Protein AF-A0A7J4E3W3-F1 (afdb_monomer)

Solvent-accessible surface area (backbone atoms only — not comparable to full-atom values): 8096 Å² total; per-residue (Å²): 131,84,80,80,76,72,90,72,82,54,67,80,80,48,39,70,27,43,31,29,24,71,85,74,44,80,58,30,31,29,68,46,73,50,66,49,98,87,68,51,50,28,37,33,26,46,24,80,41,102,81,76,45,81,40,69,31,32,36,46,60,90,52,52,74,45,82,67,87,44,34,33,28,71,46,77,78,63,47,40,71,61,92,64,75,54,40,67,33,91,86,80,62,49,78,32,60,63,85,43,58,47,34,91,87,79,63,50,76,43,83,75,80,76,74,75,86,80,69,69,71,78,70,66,76,80,76,77,131

Nearest PDB structures (foldseek):
  2f1l-assembly1_A-2  TM=7.259E-01  e=4.301E-04  Pseudomonas aeruginosa
  7vy3-assembly1_H  TM=6.761E-01  e=4.810E-03  Cereibacter sphaeroides f. sp. denitrificans
  7yml-assembly1_H  TM=6.901E-01  e=8.520E-03  Rhodobacter capsulatus
  7xxf-assembly1_H  TM=6.652E-01  e=6.508E-02  Rhodopila globiformis
  8xzv-assembly1_B  TM=4.556E-01  e=1.887E+00  Spinacia oleracea

pLDDT: mean 82.25, std 16.66, range [41.06, 97.19]

Foldseek 3Di:
DDPPPPPDDDFVLQFQAFEAAPVRDTAFGFHGWDADPVGWIWTWGFGQDPVRATFIWTATPVQFPDDDSHTYGHDSVSIHHPPAAFFQDPPPRHTHHLPDQADPPPGHGTDNPPPPDPPPVVVVPPPDD

Mean predicted aligned error: 11.73 Å

Sequence (129 aa):
MKLDLKKYYTREEIGGKEVIESEAKKVGVVRDMAFSMEGKVVLILDKFGKKGELEEAFLPFDKILKVGDVILIKSASDLEAPSIPGKICPNCKNRNPHNANYCIKCGITLPKEKRAKKKEQARRGLVRG

Secondary structure (DSSP, 8-state):
------S---HHHHTTPEEEETTS-EEEEEEEEEE-TT--EEEEEEEE-TTS-EEEEEEEGGGEEEESSSEEES-GGGPBPPSSPPEEPTTT--EE-TT-SB-TTT-PBPPPP---S-SSSSSSSSS--

Structure (mmCIF, N/CA/C/O backbone):
data_AF-A0A7J4E3W3-F1
#
_entry.id   AF-A0A7J4E3W3-F1
#
loop_
_atom_site.group_PDB
_atom_site.id
_atom_site.type_symbol
_atom_site.label_atom_id
_atom_site.label_alt_id
_atom_site.label_comp_id
_atom_site.label_asym_id
_atom_site.label_entity_id
_atom_site.label_seq_id
_atom_site.pdbx_PDB_ins_code
_atom_site.Cartn_x
_atom_site.Cartn_y
_atom_site.Cartn_z
_atom_site.occupancy
_atom_site.B_iso_or_equiv
_atom_site.auth_seq_id
_atom_site.auth_comp_id
_atom_site.auth_asym_id
_atom_site.auth_atom_id
_atom_site.pdbx_PDB_model_num
ATOM 1 N N . MET A 1 1 ? -24.810 11.011 15.616 1.00 41.06 1 MET A N 1
ATOM 2 C CA . MET A 1 1 ? -24.229 10.485 14.360 1.00 41.06 1 MET A CA 1
ATOM 3 C C . MET A 1 1 ? -23.915 9.016 14.555 1.00 41.06 1 MET A C 1
ATOM 5 O O . MET A 1 1 ? -23.164 8.700 15.468 1.00 41.06 1 MET A O 1
ATOM 9 N N . LYS A 1 2 ? -24.510 8.122 13.760 1.00 44.59 2 LYS A N 1
ATOM 10 C CA . LYS A 1 2 ? -24.059 6.727 13.701 1.00 44.59 2 LYS A CA 1
ATOM 11 C C . LYS A 1 2 ? -22.772 6.714 12.878 1.00 44.59 2 LYS A C 1
ATOM 13 O O . LYS A 1 2 ? -22.779 7.151 11.735 1.00 44.59 2 LYS A O 1
ATOM 18 N N . LEU A 1 3 ? -21.664 6.307 13.489 1.00 51.09 3 LEU A N 1
ATOM 19 C CA . LEU A 1 3 ? -20.466 5.929 12.749 1.00 51.09 3 LEU A CA 1
ATOM 20 C C . LEU A 1 3 ? -20.790 4.579 12.115 1.00 51.09 3 LEU A C 1
ATOM 22 O O . LEU A 1 3 ? -20.774 3.564 12.808 1.00 51.09 3 LEU A O 1
ATOM 26 N N . ASP A 1 4 ? -21.157 4.574 10.837 1.00 55.81 4 ASP A N 1
ATOM 27 C CA . ASP A 1 4 ? -21.211 3.344 10.054 1.00 55.81 4 ASP A CA 1
ATOM 28 C C . ASP A 1 4 ? -19.797 2.756 10.017 1.00 55.81 4 ASP A C 1
ATOM 30 O O . ASP A 1 4 ? -18.935 3.164 9.238 1.00 55.81 4 ASP A O 1
ATOM 34 N N . LEU A 1 5 ? -19.529 1.833 10.945 1.00 59.19 5 LEU A N 1
ATOM 35 C CA . LEU A 1 5 ? -18.306 1.048 10.982 1.00 59.19 5 LEU A CA 1
ATOM 36 C C . LEU A 1 5 ? -18.337 0.126 9.773 1.00 59.19 5 LEU A C 1
ATOM 38 O O . LEU A 1 5 ? -18.913 -0.963 9.790 1.00 59.19 5 LEU A O 1
ATOM 42 N N . LYS A 1 6 ? -17.751 0.619 8.690 1.00 69.44 6 LYS A N 1
ATOM 43 C CA . LYS A 1 6 ? -17.651 -0.110 7.443 1.00 69.44 6 LYS A CA 1
ATOM 44 C C . LYS A 1 6 ? -16.906 -1.418 7.691 1.00 69.44 6 LYS A C 1
ATOM 46 O O . LYS A 1 6 ? -15.740 -1.421 8.077 1.00 69.44 6 LYS A O 1
ATOM 51 N N . LYS A 1 7 ? -17.607 -2.535 7.496 1.00 75.44 7 LYS A N 1
ATOM 52 C CA . LYS A 1 7 ? -17.099 -3.876 7.817 1.00 75.44 7 LYS A CA 1
ATOM 53 C C . LYS A 1 7 ? -15.972 -4.324 6.880 1.00 75.44 7 LYS A C 1
ATOM 55 O O . LYS A 1 7 ? -15.136 -5.126 7.281 1.00 75.44 7 LYS A O 1
ATOM 60 N N . TYR A 1 8 ? -15.953 -3.805 5.652 1.00 83.62 8 TYR A N 1
ATOM 61 C CA . TYR A 1 8 ? -14.983 -4.158 4.620 1.00 83.62 8 TYR A CA 1
ATOM 62 C C . TYR A 1 8 ? -14.555 -2.916 3.839 1.00 83.62 8 TYR A C 1
ATOM 64 O O . TYR A 1 8 ? -15.379 -2.046 3.550 1.00 83.62 8 TYR A O 1
ATOM 72 N N . TYR A 1 9 ? -13.276 -2.869 3.479 1.00 87.19 9 TYR A N 1
ATOM 73 C CA . TYR A 1 9 ? -12.721 -1.888 2.553 1.00 87.19 9 TYR A CA 1
ATOM 74 C C . TYR A 1 9 ? -12.416 -2.579 1.230 1.00 87.19 9 TYR A C 1
ATOM 76 O O . TYR A 1 9 ? -11.860 -3.679 1.217 1.00 87.19 9 TYR A O 1
ATOM 84 N N . THR A 1 10 ? -12.792 -1.943 0.125 1.00 90.25 10 THR A N 1
ATOM 85 C CA . THR A 1 10 ? -12.440 -2.429 -1.214 1.00 90.25 10 THR A CA 1
ATOM 86 C C . THR A 1 10 ? -11.057 -1.929 -1.625 1.00 9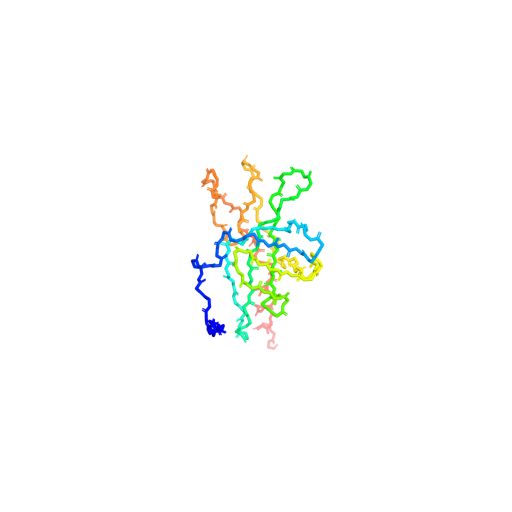0.25 10 THR A C 1
ATOM 88 O O . THR A 1 10 ? -10.513 -0.992 -1.036 1.00 90.25 10 THR A O 1
ATOM 91 N N . ARG A 1 11 ? -10.464 -2.554 -2.646 1.00 90.50 11 ARG A N 1
ATOM 92 C CA . ARG A 1 11 ? -9.158 -2.144 -3.181 1.00 90.50 11 ARG A CA 1
ATOM 93 C C . ARG A 1 11 ? -9.211 -0.716 -3.718 1.00 90.50 11 ARG A C 1
ATOM 95 O O . ARG A 1 11 ? -8.277 0.050 -3.511 1.00 90.50 11 ARG A O 1
ATOM 102 N N . GLU A 1 12 ? -10.305 -0.370 -4.376 1.00 90.50 12 GLU A N 1
ATOM 103 C CA . GLU A 1 12 ? -10.553 0.916 -5.024 1.00 90.50 12 GLU A CA 1
ATOM 104 C C . GLU A 1 12 ? -10.644 2.049 -4.000 1.00 90.50 12 GLU A C 1
ATOM 106 O O . GLU A 1 12 ? -10.226 3.171 -4.262 1.00 90.50 12 GLU A O 1
ATOM 111 N N . GLU A 1 13 ? -11.148 1.744 -2.807 1.00 91.31 13 GLU A N 1
ATOM 112 C CA . GLU A 1 13 ? -11.267 2.705 -1.713 1.00 91.31 13 GLU A CA 1
ATOM 113 C C . GLU A 1 13 ? -9.962 2.924 -0.963 1.00 91.31 13 GLU A C 1
ATOM 115 O O . GLU A 1 13 ? -9.840 3.908 -0.245 1.00 91.31 13 GLU A O 1
ATOM 120 N N . ILE A 1 14 ? -9.012 2.002 -1.072 1.00 94.38 14 ILE A N 1
ATOM 121 C CA . ILE A 1 14 ? -7.758 2.035 -0.321 1.00 94.38 14 ILE A CA 1
ATOM 122 C C . ILE A 1 14 ? -6.594 2.485 -1.207 1.00 94.38 14 ILE A C 1
ATOM 124 O O . ILE A 1 14 ? -5.722 3.226 -0.750 1.00 94.38 14 ILE A O 1
ATOM 128 N N . GLY A 1 15 ? -6.589 2.073 -2.475 1.00 94.38 15 GLY A N 1
ATOM 129 C CA . GLY A 1 15 ? -5.588 2.467 -3.458 1.00 94.38 15 GLY A CA 1
ATOM 130 C C . GLY A 1 15 ? -5.51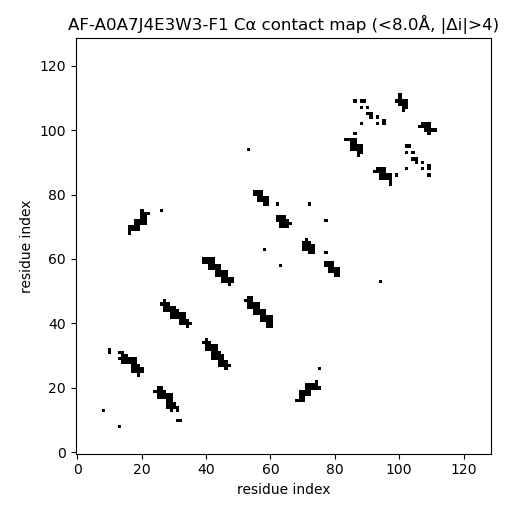5 3.984 -3.637 1.00 94.38 15 GLY A C 1
ATOM 131 O O . GLY A 1 15 ? -6.525 4.681 -3.650 1.00 94.38 15 GLY A O 1
ATOM 132 N N . GLY A 1 16 ? -4.296 4.508 -3.755 1.00 94.50 16 GLY A N 1
ATOM 133 C CA . GLY A 1 16 ? -4.032 5.935 -3.941 1.00 94.50 16 GLY A CA 1
ATOM 134 C C . GLY A 1 16 ? -4.120 6.785 -2.671 1.00 94.50 16 GLY A C 1
ATOM 135 O O . GLY A 1 16 ? -3.722 7.948 -2.713 1.00 94.50 16 GLY A O 1
ATOM 136 N N . LYS A 1 17 ? -4.581 6.241 -1.535 1.00 96.44 17 LYS A N 1
ATOM 137 C CA . LYS A 1 17 ? -4.605 6.995 -0.275 1.00 96.44 17 LYS A CA 1
ATOM 138 C C . LYS A 1 17 ? -3.203 7.288 0.232 1.00 96.44 17 LYS A C 1
ATOM 140 O O . LYS A 1 17 ? -2.297 6.455 0.153 1.00 96.44 17 LYS A O 1
ATOM 145 N N . GLU A 1 18 ? -3.044 8.474 0.803 1.00 97.00 18 GLU A N 1
ATOM 146 C CA . GLU A 1 18 ? -1.828 8.831 1.518 1.00 97.00 18 GLU A CA 1
ATOM 147 C C . GLU A 1 18 ? -1.795 8.140 2.878 1.00 97.00 18 GLU A C 1
ATOM 149 O O . GLU A 1 18 ? -2.804 8.071 3.583 1.00 97.00 18 GLU A O 1
ATOM 154 N N . VAL A 1 19 ? -0.616 7.647 3.244 1.00 96.94 19 VAL A N 1
ATOM 155 C CA . VAL A 1 19 ? -0.348 7.108 4.575 1.00 96.94 19 VAL A CA 1
ATOM 156 C C . VAL A 1 19 ? 0.426 8.150 5.365 1.00 96.94 19 VAL A C 1
ATOM 158 O O . VAL A 1 19 ? 1.498 8.586 4.933 1.00 96.94 19 VAL A O 1
ATOM 161 N N . ILE A 1 20 ? -0.117 8.545 6.514 1.00 96.56 20 ILE A N 1
ATOM 162 C CA . ILE A 1 20 ? 0.412 9.608 7.372 1.00 96.56 20 ILE A CA 1
ATOM 163 C C . ILE A 1 20 ? 0.629 9.046 8.781 1.00 96.56 20 ILE A C 1
ATOM 165 O O . ILE A 1 20 ? -0.228 8.342 9.316 1.00 96.56 20 ILE A O 1
ATOM 169 N N . GLU A 1 21 ? 1.783 9.328 9.382 1.00 96.19 21 GLU A N 1
ATOM 170 C CA . GLU A 1 21 ? 2.055 8.948 10.775 1.00 96.19 21 GLU A CA 1
ATOM 171 C C . GLU A 1 21 ? 1.480 9.960 11.776 1.00 96.19 21 GLU A C 1
ATOM 173 O O . GLU A 1 21 ? 1.090 11.066 11.397 1.00 96.19 21 GLU A O 1
ATOM 178 N N . SER A 1 22 ? 1.432 9.620 13.067 1.00 94.31 22 SER A N 1
ATOM 179 C CA . SER A 1 22 ? 0.799 10.483 14.077 1.00 94.31 22 SER A CA 1
ATOM 180 C C . SER A 1 22 ? 1.465 11.854 14.234 1.00 94.31 22 SER A C 1
ATOM 182 O O . SER A 1 22 ? 0.827 12.789 14.704 1.00 94.31 22 SER A O 1
ATOM 184 N N . GLU A 1 23 ? 2.717 11.994 13.798 1.00 94.75 23 GLU A N 1
ATOM 185 C CA . GLU A 1 23 ? 3.463 13.260 13.744 1.00 94.75 23 GLU A CA 1
ATOM 186 C C . GLU A 1 23 ? 3.161 14.090 12.477 1.00 94.75 23 GLU A C 1
ATOM 188 O O . GLU A 1 23 ? 3.902 15.007 12.132 1.00 94.75 23 GLU A O 1
ATOM 193 N N . ALA A 1 24 ? 2.077 13.771 11.759 1.00 93.25 24 ALA A N 1
ATOM 194 C CA . ALA A 1 24 ? 1.619 14.449 10.542 1.00 93.25 24 ALA A CA 1
ATOM 195 C C . ALA A 1 24 ? 2.607 14.402 9.359 1.00 93.25 24 ALA A C 1
ATOM 197 O O . ALA A 1 24 ? 2.523 15.199 8.423 1.00 93.25 24 ALA A O 1
ATOM 198 N N . LYS A 1 25 ? 3.527 13.434 9.355 1.00 94.19 25 LYS A N 1
ATOM 199 C CA . LYS A 1 25 ? 4.457 13.220 8.245 1.00 94.19 25 LYS A CA 1
ATOM 200 C C . LYS A 1 25 ? 3.902 12.202 7.256 1.00 94.19 25 LYS A C 1
ATOM 202 O O . LYS A 1 25 ? 3.465 11.112 7.629 1.00 94.19 25 LYS A O 1
ATOM 207 N N . LYS A 1 26 ? 3.992 12.532 5.967 1.00 94.69 26 LYS A N 1
ATOM 208 C CA . LYS A 1 26 ? 3.672 11.603 4.881 1.00 94.69 26 LYS A CA 1
ATOM 209 C C . LYS A 1 26 ? 4.711 10.486 4.814 1.00 94.69 26 LYS A C 1
ATOM 211 O O . LYS A 1 26 ? 5.906 10.733 4.654 1.00 94.69 26 LYS A O 1
ATOM 216 N N . VAL A 1 27 ? 4.229 9.253 4.894 1.00 94.00 27 VAL A N 1
ATOM 217 C CA . VAL A 1 27 ? 5.046 8.039 4.870 1.00 94.00 27 VAL A CA 1
ATOM 218 C C . VAL A 1 27 ? 5.111 7.443 3.465 1.00 94.00 27 VAL A C 1
ATOM 220 O O . VAL A 1 27 ? 6.171 6.979 3.043 1.00 94.00 27 VAL A O 1
ATOM 223 N N . GLY A 1 28 ? 3.997 7.474 2.731 1.00 94.31 28 GLY A N 1
ATOM 224 C CA . GLY A 1 28 ? 3.898 6.92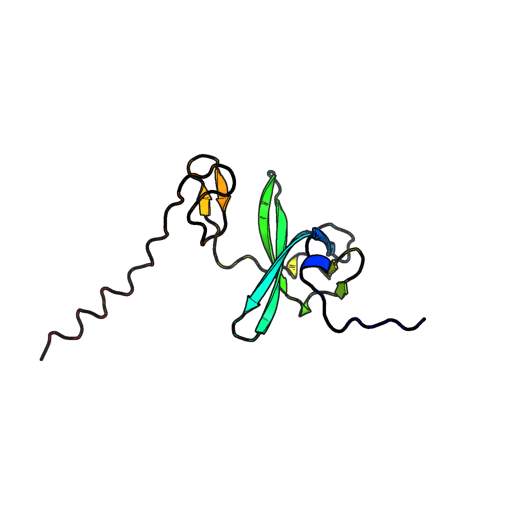6 1.381 1.00 94.31 28 GLY A CA 1
ATOM 225 C C . GLY A 1 28 ? 2.488 7.027 0.807 1.00 94.31 28 GLY A C 1
ATOM 226 O O . GLY A 1 28 ? 1.619 7.690 1.376 1.00 94.31 28 GLY A O 1
ATOM 227 N N . VAL A 1 29 ? 2.273 6.370 -0.329 1.00 95.50 29 VAL A N 1
ATOM 228 C CA . VAL A 1 29 ? 0.965 6.250 -0.989 1.00 95.50 29 VAL A CA 1
ATOM 229 C C . VAL A 1 29 ? 0.645 4.776 -1.185 1.00 95.50 29 VAL A C 1
ATOM 231 O O . VAL A 1 29 ? 1.526 4.003 -1.556 1.00 95.50 29 VAL A O 1
ATOM 234 N N . VAL A 1 30 ? -0.598 4.373 -0.933 1.00 95.81 30 VAL A N 1
ATOM 235 C CA . VAL A 1 30 ? -1.014 2.986 -1.154 1.00 95.81 30 VAL A CA 1
ATOM 236 C C . VAL A 1 30 ? -1.045 2.679 -2.645 1.00 95.81 30 VAL A C 1
ATOM 238 O O . VAL A 1 30 ? -1.768 3.316 -3.409 1.00 95.81 30 VAL A O 1
ATOM 241 N N . ARG A 1 31 ? -0.293 1.661 -3.052 1.00 92.94 31 ARG A N 1
ATOM 242 C CA . ARG A 1 31 ? -0.282 1.137 -4.415 1.00 92.94 31 ARG A CA 1
ATOM 243 C C . ARG A 1 31 ? -1.280 -0.0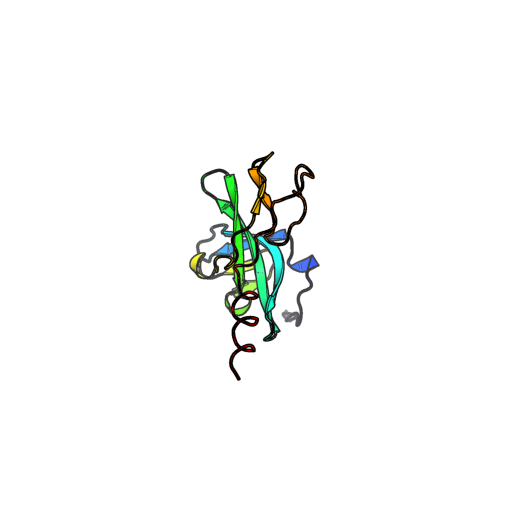07 -4.591 1.00 92.94 31 ARG A C 1
ATOM 245 O O . ARG A 1 31 ? -2.012 -0.032 -5.576 1.00 92.94 31 ARG A O 1
ATOM 252 N N . ASP A 1 32 ? -1.280 -0.967 -3.667 1.00 92.12 32 ASP A N 1
ATOM 253 C CA . ASP A 1 32 ? -2.113 -2.175 -3.745 1.00 92.12 32 ASP A CA 1
ATOM 254 C C . ASP A 1 32 ? -2.271 -2.850 -2.367 1.00 92.12 32 ASP A C 1
ATOM 256 O O . ASP A 1 32 ? -1.788 -2.338 -1.359 1.00 92.12 32 ASP A O 1
ATOM 260 N N . MET A 1 33 ? -2.919 -4.012 -2.320 1.00 93.06 33 MET A N 1
ATOM 261 C CA . MET A 1 33 ? -3.042 -4.880 -1.152 1.00 93.06 33 MET A CA 1
ATOM 262 C C . MET A 1 33 ? -2.533 -6.287 -1.482 1.00 93.06 33 MET A C 1
ATOM 264 O O . MET A 1 33 ? -2.700 -6.780 -2.596 1.00 93.06 33 MET A O 1
ATOM 268 N N . ALA A 1 34 ? -1.942 -6.957 -0.500 1.00 91.00 34 ALA A N 1
ATOM 269 C CA . ALA A 1 34 ? -1.547 -8.359 -0.577 1.00 91.00 34 ALA A CA 1
ATOM 270 C C . ALA A 1 34 ? -2.058 -9.117 0.648 1.00 91.00 34 ALA A C 1
ATOM 272 O O . ALA A 1 34 ? -2.392 -8.517 1.667 1.00 91.00 34 ALA A O 1
ATOM 273 N N . PHE A 1 35 ? -2.110 -10.442 0.554 1.00 91.81 35 PHE A N 1
ATOM 274 C CA . PHE A 1 35 ? -2.489 -11.301 1.669 1.00 91.81 35 PHE A CA 1
ATOM 275 C C . PHE A 1 35 ? -1.527 -12.483 1.809 1.00 91.81 35 PHE A C 1
ATOM 277 O O . PHE A 1 35 ? -0.962 -12.961 0.823 1.00 91.81 35 PHE A O 1
ATOM 284 N N . SER A 1 36 ? -1.327 -12.942 3.042 1.00 88.50 36 SER A N 1
ATOM 285 C CA . SER A 1 36 ? -0.551 -14.143 3.352 1.00 88.50 36 SER A CA 1
ATOM 286 C C . SER A 1 36 ? -1.409 -15.410 3.245 1.00 88.50 36 SER A C 1
ATOM 288 O O . SER A 1 36 ? -2.635 -15.341 3.147 1.00 88.50 36 SER A O 1
ATOM 290 N N . MET A 1 37 ? -0.782 -16.588 3.290 1.00 90.00 37 MET A N 1
ATOM 291 C CA . MET A 1 37 ? -1.501 -17.875 3.283 1.00 90.00 37 MET A CA 1
ATOM 292 C C . MET A 1 37 ? -2.350 -18.086 4.543 1.00 90.00 37 MET A C 1
ATOM 294 O O . MET A 1 37 ? -3.330 -18.821 4.517 1.00 90.00 37 MET A O 1
ATOM 298 N N . GLU A 1 38 ? -2.017 -17.387 5.625 1.00 92.44 38 GLU A N 1
ATOM 299 C CA . GLU A 1 38 ? -2.781 -17.332 6.871 1.00 92.44 38 GLU A CA 1
ATOM 300 C C . GLU A 1 38 ? -3.936 -16.315 6.809 1.00 92.44 38 GLU A C 1
ATOM 302 O O . GLU A 1 38 ? -4.613 -16.088 7.809 1.00 92.44 38 GLU A O 1
ATOM 307 N N . GLY A 1 39 ? -4.151 -15.664 5.659 1.00 89.56 39 GLY A N 1
ATOM 308 C CA . GLY A 1 39 ? -5.222 -14.690 5.451 1.00 89.56 39 GLY A CA 1
ATOM 309 C C . GLY A 1 39 ? -4.950 -13.302 6.038 1.00 89.56 39 GLY A C 1
ATOM 310 O O . GLY A 1 39 ? -5.857 -12.472 6.075 1.00 89.56 39 GLY A O 1
ATOM 311 N N . LYS A 1 40 ? -3.721 -13.012 6.491 1.00 90.62 40 LYS A N 1
ATOM 312 C CA . LYS A 1 40 ? -3.357 -11.665 6.955 1.00 90.62 40 LYS A CA 1
ATOM 313 C C . LYS A 1 40 ? -3.206 -10.735 5.762 1.00 90.62 40 LYS A C 1
ATOM 315 O O . LYS A 1 40 ? -2.476 -11.064 4.834 1.00 90.62 40 LYS A O 1
ATOM 320 N N . VAL A 1 41 ? -3.855 -9.575 5.801 1.00 91.94 41 VAL A N 1
ATOM 321 C CA . VAL A 1 41 ? -3.782 -8.572 4.732 1.00 91.94 41 VAL A CA 1
ATOM 322 C C . VAL A 1 41 ? -2.734 -7.513 5.077 1.00 91.94 41 VAL A C 1
ATOM 324 O O . VAL A 1 41 ? -2.629 -7.078 6.226 1.00 91.94 41 VAL A O 1
ATOM 327 N N . VAL A 1 42 ? -1.981 -7.079 4.071 1.00 94.56 42 VAL A N 1
ATOM 328 C CA . VAL A 1 42 ? -1.034 -5.961 4.133 1.00 94.56 42 VAL A CA 1
ATOM 329 C C . VAL A 1 42 ? -1.306 -4.989 2.984 1.00 94.56 42 VAL A C 1
ATOM 331 O O . VAL A 1 42 ? -1.684 -5.402 1.887 1.00 94.56 42 VAL A O 1
ATOM 334 N N . LEU A 1 43 ? -1.102 -3.694 3.213 1.00 95.19 43 LEU A N 1
ATOM 335 C CA . LEU A 1 43 ? -1.088 -2.678 2.160 1.00 95.19 43 LEU A CA 1
ATOM 336 C C . LEU A 1 43 ? 0.322 -2.537 1.596 1.00 95.19 43 LEU A C 1
ATOM 338 O O . LEU A 1 43 ? 1.292 -2.493 2.345 1.00 95.19 43 LEU A O 1
ATOM 342 N N . ILE A 1 44 ? 0.438 -2.438 0.278 1.00 93.69 44 ILE A N 1
ATOM 343 C CA . ILE A 1 44 ? 1.688 -2.166 -0.429 1.00 93.69 44 ILE A CA 1
ATOM 344 C C . ILE A 1 44 ? 1.784 -0.662 -0.644 1.00 93.69 44 ILE A C 1
ATOM 346 O O . ILE A 1 44 ? 0.900 -0.075 -1.266 1.00 93.69 44 ILE A O 1
ATOM 350 N N . LEU A 1 45 ? 2.850 -0.043 -0.148 1.00 93.56 45 LEU A N 1
ATOM 351 C CA . LEU A 1 45 ? 3.080 1.395 -0.225 1.00 93.56 45 LEU A CA 1
ATOM 352 C C . LEU A 1 45 ? 4.236 1.731 -1.163 1.00 93.56 45 LEU A C 1
ATOM 354 O O . LEU A 1 45 ? 5.262 1.054 -1.157 1.00 93.56 45 LEU A O 1
ATOM 358 N N . ASP A 1 46 ? 4.087 2.838 -1.883 1.00 90.94 46 ASP A N 1
ATOM 359 C CA . ASP A 1 46 ? 5.169 3.565 -2.535 1.00 90.94 46 ASP A CA 1
ATOM 360 C C . ASP A 1 46 ? 5.720 4.644 -1.598 1.00 90.94 46 ASP A C 1
ATOM 362 O O . ASP A 1 46 ? 5.017 5.599 -1.246 1.00 90.94 46 ASP A O 1
ATOM 366 N N . LYS A 1 47 ? 6.987 4.507 -1.198 1.00 88.69 47 LYS A N 1
ATOM 367 C CA . LYS A 1 47 ? 7.742 5.516 -0.448 1.00 88.69 47 LYS A CA 1
ATOM 368 C C . LYS A 1 47 ? 8.681 6.255 -1.392 1.00 88.69 47 LYS A C 1
ATOM 370 O O . LYS A 1 47 ? 9.388 5.650 -2.197 1.00 88.69 47 LYS A O 1
ATOM 375 N N . PHE A 1 48 ? 8.721 7.575 -1.254 1.00 74.94 48 PHE A N 1
ATOM 376 C CA . PHE A 1 48 ? 9.684 8.410 -1.962 1.00 74.94 48 PHE A CA 1
ATOM 377 C C . PHE A 1 48 ? 10.978 8.476 -1.146 1.00 74.94 48 PHE A C 1
ATOM 379 O O . PHE A 1 48 ? 11.033 9.123 -0.099 1.00 74.94 48 PHE A O 1
ATOM 386 N N . GLY A 1 49 ? 12.014 7.772 -1.602 1.00 71.44 49 GLY A N 1
ATOM 387 C CA . GLY A 1 49 ? 13.335 7.787 -0.983 1.00 71.44 49 GLY A CA 1
ATOM 388 C C . GLY A 1 49 ? 14.069 9.118 -1.187 1.00 71.44 49 GLY A C 1
ATOM 389 O O . GLY A 1 49 ? 13.735 9.922 -2.059 1.00 71.44 49 GLY A O 1
ATOM 390 N N . LYS A 1 50 ? 15.145 9.335 -0.415 1.00 64.88 50 LYS A N 1
ATOM 391 C CA . LYS A 1 50 ? 15.935 10.589 -0.397 1.00 64.88 50 LYS A CA 1
ATOM 392 C C . LYS A 1 50 ? 16.552 10.990 -1.750 1.00 64.88 50 LYS A C 1
ATOM 394 O O . LYS A 1 50 ? 16.989 12.126 -1.894 1.00 64.88 50 LYS A O 1
ATOM 399 N N . LYS A 1 51 ? 16.613 10.078 -2.727 1.00 65.19 51 LYS A N 1
ATOM 400 C CA . LYS A 1 51 ? 17.169 10.305 -4.077 1.00 65.19 51 LYS A CA 1
ATOM 401 C C . LYS A 1 51 ? 16.133 10.161 -5.203 1.00 65.19 51 LYS A C 1
ATOM 403 O O . LYS A 1 51 ? 16.506 9.934 -6.348 1.00 65.19 51 LYS A O 1
ATOM 408 N N . GLY A 1 52 ? 14.839 10.256 -4.887 1.00 62.19 52 GLY A N 1
ATOM 409 C CA . GLY A 1 52 ? 13.764 10.056 -5.868 1.00 62.19 52 GLY A CA 1
ATOM 410 C C . GLY A 1 52 ? 13.570 8.595 -6.289 1.00 62.19 52 GLY A C 1
ATOM 411 O O . GLY A 1 52 ? 12.842 8.317 -7.239 1.00 62.19 52 GLY A O 1
ATOM 412 N N . GLU A 1 53 ? 14.213 7.656 -5.592 1.00 67.44 53 GLU A N 1
ATOM 413 C CA . GLU A 1 53 ? 13.991 6.224 -5.774 1.00 67.44 53 GLU A CA 1
ATOM 414 C C . GLU A 1 53 ? 12.672 5.814 -5.110 1.00 67.44 53 GLU A C 1
ATOM 416 O O . GLU A 1 53 ? 12.384 6.213 -3.980 1.00 67.44 53 GLU A O 1
ATOM 421 N N . LEU A 1 54 ? 11.869 5.022 -5.825 1.00 71.75 54 LEU A N 1
ATOM 422 C CA . LEU A 1 54 ? 10.658 4.415 -5.281 1.00 71.75 54 LEU A CA 1
ATOM 423 C C . LEU A 1 54 ? 11.032 3.176 -4.465 1.00 71.75 54 LEU A C 1
ATOM 425 O O . LEU A 1 54 ? 11.590 2.193 -4.976 1.00 71.75 54 LEU A O 1
ATOM 429 N N . GLU A 1 55 ? 10.710 3.236 -3.180 1.00 83.56 55 GLU A N 1
ATOM 430 C CA . GLU A 1 55 ? 10.867 2.139 -2.239 1.00 83.56 55 GLU A CA 1
ATOM 431 C C . GLU A 1 55 ? 9.504 1.546 -1.904 1.00 83.56 55 GLU A C 1
ATOM 433 O O . GLU A 1 55 ? 8.592 2.249 -1.481 1.00 83.56 55 GLU A O 1
ATOM 438 N N . GLU A 1 56 ? 9.371 0.237 -2.093 1.00 85.94 56 GLU A N 1
ATOM 439 C CA . GLU A 1 56 ? 8.193 -0.493 -1.636 1.00 85.94 56 GLU A CA 1
ATOM 440 C C . GLU A 1 56 ? 8.279 -0.734 -0.129 1.00 85.94 56 GLU A C 1
ATOM 442 O O . GLU A 1 56 ? 9.357 -1.019 0.398 1.00 85.94 56 GLU A O 1
ATOM 447 N N . ALA A 1 57 ? 7.137 -0.663 0.545 1.00 91.00 57 ALA A N 1
ATOM 448 C CA . ALA A 1 57 ? 6.975 -1.089 1.929 1.00 91.00 57 ALA A CA 1
ATOM 449 C C . ALA A 1 57 ? 5.624 -1.778 2.123 1.00 91.00 57 ALA A C 1
ATOM 451 O O . ALA A 1 57 ? 4.677 -1.518 1.382 1.00 91.00 57 ALA A O 1
ATOM 452 N N . PHE A 1 58 ? 5.531 -2.636 3.131 1.00 93.88 58 PHE A N 1
ATOM 453 C CA . PHE A 1 58 ? 4.288 -3.273 3.535 1.00 93.88 58 PHE A CA 1
ATOM 454 C C . PHE A 1 58 ? 3.775 -2.657 4.834 1.00 93.88 58 PHE A C 1
ATOM 456 O O . PHE A 1 58 ? 4.535 -2.451 5.775 1.00 93.88 58 PHE A O 1
ATOM 463 N N . LEU A 1 59 ? 2.481 -2.355 4.874 1.00 95.62 59 LEU A N 1
ATOM 464 C CA . LEU A 1 59 ? 1.770 -1.884 6.056 1.00 95.62 59 LEU A CA 1
ATOM 465 C C . LEU A 1 59 ? 0.751 -2.948 6.478 1.00 95.62 59 LEU A C 1
ATOM 467 O O . LEU A 1 59 ? -0.284 -3.093 5.820 1.00 95.62 59 LEU A O 1
ATOM 471 N N . PRO A 1 60 ? 1.017 -3.696 7.556 1.00 95.00 60 PRO A N 1
ATOM 472 C CA . PRO A 1 60 ? 0.043 -4.609 8.134 1.00 95.00 60 PRO A CA 1
ATOM 473 C C . PRO A 1 60 ? -1.231 -3.887 8.592 1.00 95.00 60 PRO A C 1
ATOM 475 O O . PRO A 1 60 ? -1.176 -2.791 9.155 1.00 95.00 60 PRO A O 1
ATOM 478 N N . PHE A 1 61 ? -2.398 -4.495 8.356 1.00 92.94 61 PHE A N 1
ATOM 479 C CA . PHE A 1 61 ? -3.687 -3.875 8.692 1.00 92.94 61 PHE A CA 1
ATOM 480 C C . PHE A 1 61 ? -3.877 -3.620 10.197 1.00 92.94 61 PHE A C 1
ATOM 482 O O . PHE A 1 61 ? -4.575 -2.683 10.572 1.00 92.94 61 PHE A O 1
ATOM 489 N N . ASP A 1 62 ? -3.239 -4.407 11.065 1.00 92.38 62 ASP A N 1
ATOM 490 C CA . ASP A 1 62 ? -3.263 -4.247 12.526 1.00 92.38 62 ASP A CA 1
ATOM 491 C C . ASP A 1 62 ? -2.492 -3.013 13.021 1.00 92.38 62 ASP A C 1
ATOM 493 O O . ASP A 1 62 ? -2.663 -2.588 14.164 1.00 92.38 62 ASP A O 1
ATOM 497 N N . LYS A 1 63 ? -1.663 -2.408 12.164 1.00 96.06 63 LYS A N 1
ATOM 498 C CA . LYS A 1 63 ? -0.934 -1.167 12.458 1.00 96.06 63 LYS A CA 1
ATOM 499 C C . LYS A 1 63 ? -1.679 0.096 12.033 1.00 96.06 63 LYS A C 1
ATOM 501 O O . LYS A 1 63 ? -1.239 1.205 12.339 1.00 96.06 63 LYS A O 1
ATOM 506 N N . ILE A 1 64 ? -2.815 -0.051 11.351 1.00 95.06 64 ILE A N 1
ATOM 507 C CA . ILE A 1 6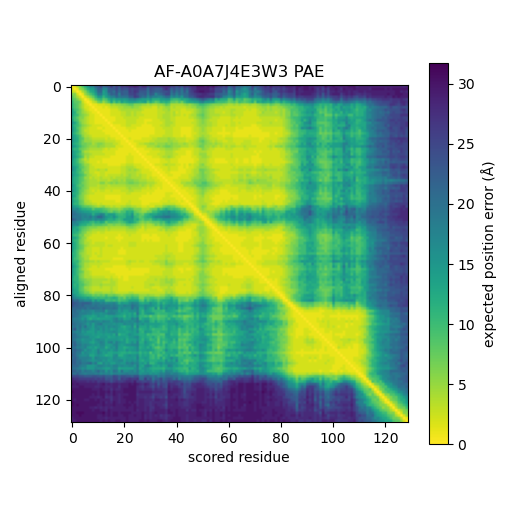4 ? -3.644 1.072 10.919 1.00 95.06 64 ILE A CA 1
ATOM 508 C C . ILE A 1 64 ? -4.471 1.574 12.104 1.00 95.06 64 ILE A C 1
ATOM 510 O O . ILE A 1 64 ? -5.267 0.842 12.685 1.00 95.06 64 ILE A O 1
ATOM 514 N N . LEU A 1 65 ? -4.318 2.855 12.439 1.00 95.38 65 LEU A N 1
ATOM 515 C CA . LEU A 1 65 ? -5.110 3.510 13.478 1.00 95.38 65 LEU A CA 1
ATOM 516 C C . LEU A 1 65 ? -6.494 3.903 12.967 1.00 95.38 65 LEU A C 1
ATOM 518 O O . LEU A 1 65 ? -7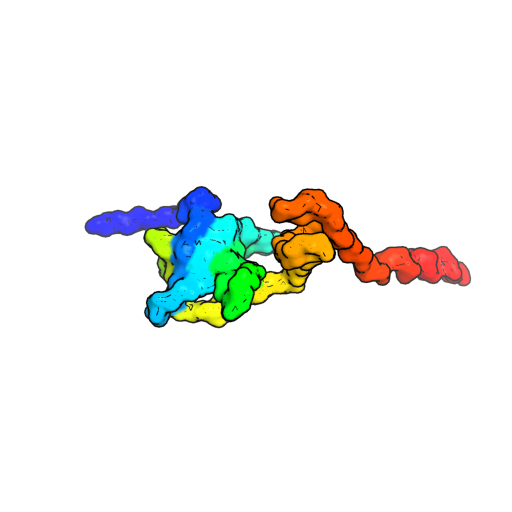.490 3.766 13.676 1.00 95.38 65 LEU A O 1
ATOM 522 N N . LYS A 1 66 ? -6.553 4.447 11.747 1.00 94.06 66 LYS A N 1
ATOM 523 C CA . LYS A 1 66 ? -7.797 4.919 11.140 1.00 94.06 66 LYS A CA 1
ATOM 524 C C . LYS A 1 66 ? -7.683 4.966 9.624 1.00 94.06 66 LYS A C 1
ATOM 526 O O . LYS A 1 66 ? -6.646 5.346 9.088 1.00 94.06 66 LYS A O 1
ATOM 531 N N . VAL A 1 67 ? -8.783 4.644 8.952 1.00 93.44 67 VAL A N 1
ATOM 532 C CA . VAL A 1 67 ? -8.963 4.856 7.514 1.00 93.44 67 VAL A CA 1
ATOM 533 C C . VAL A 1 67 ? -10.043 5.919 7.337 1.00 93.44 67 VAL A C 1
ATOM 535 O O . VAL A 1 67 ? -11.163 5.760 7.819 1.00 93.44 67 VAL A O 1
ATOM 538 N N . GLY A 1 68 ? -9.686 7.025 6.695 1.00 90.94 68 GLY A N 1
ATOM 539 C CA . GLY A 1 68 ? -10.591 8.106 6.304 1.00 90.94 68 GLY A CA 1
ATOM 540 C C . GLY A 1 68 ? -10.181 8.605 4.927 1.00 90.94 68 GLY A C 1
ATOM 541 O O . GLY A 1 68 ? -9.925 7.790 4.044 1.00 90.94 68 GLY A O 1
ATOM 542 N N . ASP A 1 69 ? -10.045 9.917 4.743 1.00 91.56 69 ASP A N 1
ATOM 543 C CA . ASP A 1 69 ? -9.450 10.491 3.523 1.00 91.56 69 ASP A CA 1
ATOM 544 C C . ASP A 1 69 ? -8.005 10.016 3.330 1.00 91.56 69 ASP A C 1
ATOM 546 O O . ASP A 1 69 ? -7.610 9.630 2.228 1.00 91.56 69 ASP A O 1
ATOM 550 N N . VAL A 1 70 ? -7.283 9.916 4.445 1.00 95.19 70 VAL A N 1
ATOM 551 C CA . VAL A 1 70 ? -5.935 9.360 4.571 1.00 95.19 70 VAL A CA 1
ATOM 552 C C . VAL A 1 70 ? -5.946 8.129 5.477 1.00 95.19 70 VAL A C 1
ATOM 554 O O . VAL A 1 70 ? -6.901 7.890 6.226 1.00 95.19 70 VAL A O 1
ATOM 557 N N . ILE A 1 71 ? -4.873 7.347 5.421 1.00 96.38 71 ILE A N 1
ATOM 558 C CA . ILE A 1 71 ? -4.634 6.223 6.326 1.00 96.38 71 ILE A CA 1
ATOM 559 C C . ILE A 1 71 ? -3.654 6.680 7.403 1.00 96.38 71 ILE A C 1
ATOM 561 O O . ILE A 1 71 ? -2.538 7.095 7.096 1.00 96.38 71 ILE A O 1
ATOM 565 N N . LEU A 1 72 ? -4.076 6.603 8.664 1.00 97.19 72 LEU A N 1
ATOM 566 C CA . LEU A 1 72 ? -3.271 7.022 9.807 1.00 97.19 72 LEU A CA 1
ATOM 567 C C . LEU A 1 72 ? -2.568 5.818 10.448 1.00 97.19 72 LEU A C 1
ATOM 569 O O . LEU A 1 72 ? -3.218 4.809 10.730 1.00 97.19 72 LEU A O 1
ATOM 573 N N . ILE A 1 73 ? -1.273 5.945 10.732 1.00 97.19 73 ILE A N 1
ATOM 574 C CA . ILE A 1 73 ? -0.465 4.963 11.482 1.00 97.19 73 ILE A CA 1
ATOM 575 C C . ILE A 1 73 ? 0.227 5.636 12.674 1.00 97.19 73 ILE A C 1
ATOM 577 O O . ILE A 1 73 ? 0.234 6.865 12.759 1.00 97.19 73 ILE A O 1
ATOM 581 N N . LYS A 1 74 ? 0.811 4.866 13.605 1.00 96.31 74 LYS A N 1
ATOM 582 C CA . LYS A 1 74 ? 1.568 5.469 14.718 1.00 96.31 74 LYS A CA 1
ATOM 583 C C . LYS A 1 74 ? 2.885 6.043 14.215 1.00 96.31 74 LYS A C 1
ATOM 585 O O . LYS A 1 74 ? 3.137 7.226 14.393 1.00 96.31 74 LYS A O 1
ATOM 590 N N . SER A 1 75 ? 3.696 5.237 13.540 1.00 95.00 75 SER A N 1
ATOM 591 C CA . SER A 1 75 ? 5.006 5.683 13.058 1.00 95.00 75 SER A CA 1
ATOM 592 C C . SER A 1 75 ? 5.435 4.946 11.796 1.00 95.00 75 SER A C 1
ATOM 594 O O . SER A 1 75 ? 5.017 3.822 11.530 1.00 95.00 75 SER A O 1
ATOM 596 N N . ALA A 1 76 ? 6.352 5.537 11.032 1.00 91.56 76 ALA A N 1
ATOM 597 C CA . ALA A 1 76 ? 6.946 4.905 9.855 1.00 91.56 76 ALA A CA 1
ATOM 598 C C . ALA A 1 76 ? 7.691 3.583 10.148 1.00 91.56 76 ALA A C 1
ATOM 600 O O . ALA A 1 76 ? 8.005 2.855 9.206 1.00 91.56 76 ALA A O 1
ATOM 601 N N . SER A 1 77 ? 7.980 3.272 11.419 1.00 91.44 77 SER A N 1
ATOM 602 C CA . SER A 1 77 ? 8.540 1.985 11.857 1.00 91.44 77 SER A CA 1
ATOM 603 C C . SER A 1 77 ? 7.515 0.849 11.897 1.00 91.44 77 SER A C 1
ATOM 605 O O . SER A 1 77 ? 7.917 -0.304 11.979 1.00 91.44 77 SER A O 1
ATOM 607 N N . ASP A 1 78 ? 6.215 1.151 11.819 1.00 93.12 78 ASP A N 1
ATOM 608 C CA . ASP A 1 78 ? 5.164 0.140 11.638 1.00 93.12 78 ASP A CA 1
ATOM 609 C C . ASP A 1 78 ? 5.156 -0.453 10.217 1.00 93.12 78 ASP A C 1
ATOM 611 O O . ASP A 1 78 ? 4.374 -1.356 9.918 1.00 93.12 78 ASP A O 1
ATOM 615 N N . LEU A 1 79 ? 6.013 0.062 9.330 1.00 91.50 79 LEU A N 1
ATOM 616 C CA . LEU A 1 79 ? 6.203 -0.471 7.993 1.00 91.50 79 LEU A CA 1
ATOM 617 C C . LEU A 1 79 ? 7.258 -1.569 7.966 1.00 91.50 79 LEU A C 1
ATOM 619 O O . LEU A 1 79 ? 8.371 -1.410 8.465 1.00 91.50 79 LEU A O 1
ATOM 623 N N . GLU A 1 80 ? 6.929 -2.639 7.263 1.00 90.56 80 GLU A N 1
ATOM 624 C CA . GLU A 1 80 ? 7.822 -3.753 6.998 1.00 90.56 80 GLU A CA 1
ATOM 625 C C . GLU A 1 80 ? 8.482 -3.572 5.627 1.00 90.56 80 GLU A C 1
ATOM 627 O O . GLU A 1 80 ? 7.849 -3.163 4.648 1.00 90.56 80 GLU A O 1
ATOM 632 N N . ALA A 1 81 ? 9.777 -3.871 5.535 1.00 81.00 81 ALA A N 1
ATOM 633 C CA . ALA A 1 81 ? 10.450 -3.913 4.245 1.00 81.00 81 ALA A CA 1
ATOM 634 C C . ALA A 1 81 ? 9.963 -5.137 3.450 1.00 81.00 81 ALA A C 1
ATOM 636 O O . ALA A 1 81 ? 9.784 -6.212 4.032 1.00 81.00 81 ALA A O 1
ATOM 637 N N . PRO A 1 82 ? 9.793 -5.030 2.123 1.00 73.06 82 PRO A N 1
ATOM 638 C CA . PRO A 1 82 ? 9.497 -6.188 1.304 1.00 73.06 82 PRO A CA 1
ATOM 639 C C . PRO A 1 82 ? 10.650 -7.183 1.426 1.00 73.06 82 PRO A C 1
ATOM 641 O O . PRO A 1 82 ? 11.803 -6.872 1.127 1.00 73.06 82 PRO A O 1
ATOM 644 N N . SER A 1 83 ? 10.331 -8.402 1.857 1.00 63.22 83 SER A N 1
ATOM 645 C CA . SER A 1 83 ? 11.302 -9.488 2.039 1.00 63.22 83 SER A CA 1
ATOM 646 C C . SER A 1 83 ? 11.934 -9.960 0.726 1.00 63.22 83 SER A C 1
ATOM 648 O O . SER A 1 83 ? 12.918 -10.698 0.741 1.00 63.22 83 SER A O 1
ATOM 650 N N . ILE A 1 84 ? 11.394 -9.523 -0.414 1.00 65.00 84 ILE A N 1
ATOM 651 C CA . ILE A 1 84 ? 11.868 -9.891 -1.740 1.00 65.00 84 ILE A CA 1
ATOM 652 C C . ILE A 1 84 ? 12.346 -8.624 -2.465 1.00 65.00 84 ILE A C 1
ATOM 654 O O . ILE A 1 84 ? 11.524 -7.768 -2.806 1.00 65.00 84 ILE A O 1
ATOM 658 N N . PRO A 1 85 ? 13.656 -8.475 -2.728 1.00 67.25 85 PRO A N 1
ATOM 659 C CA . PRO A 1 85 ? 14.161 -7.329 -3.468 1.00 67.25 85 PRO A CA 1
ATOM 660 C C . PRO A 1 85 ? 13.606 -7.335 -4.901 1.00 67.25 85 PRO A C 1
ATOM 662 O O . PRO A 1 85 ? 13.719 -8.315 -5.632 1.00 67.25 85 PRO A O 1
ATOM 665 N N . GLY A 1 86 ? 12.981 -6.229 -5.313 1.00 75.38 86 GLY A N 1
ATOM 666 C CA . GLY A 1 86 ? 12.529 -6.032 -6.694 1.00 75.38 86 GLY A CA 1
ATOM 667 C C . GLY A 1 86 ? 13.683 -6.061 -7.708 1.00 75.38 86 GLY A C 1
ATOM 668 O O . GLY A 1 86 ? 14.842 -5.828 -7.369 1.00 75.38 86 GLY A O 1
ATOM 669 N N . LYS A 1 87 ? 13.369 -6.313 -8.982 1.00 86.06 87 LYS A N 1
ATOM 670 C CA . LYS A 1 87 ? 14.362 -6.353 -10.066 1.00 86.06 87 LYS A CA 1
ATOM 671 C C . LYS A 1 87 ? 14.663 -4.952 -10.585 1.00 86.06 87 LYS A C 1
ATOM 673 O O . LYS A 1 87 ? 13.749 -4.212 -10.945 1.00 86.06 87 LYS A O 1
ATOM 678 N N . ILE A 1 88 ? 15.939 -4.608 -10.723 1.00 88.38 88 ILE A N 1
ATOM 679 C CA . ILE A 1 88 ? 16.354 -3.380 -11.412 1.00 88.38 88 ILE A CA 1
ATOM 680 C C . ILE A 1 88 ? 16.487 -3.659 -12.911 1.00 88.38 88 ILE A C 1
ATOM 682 O O . ILE A 1 88 ? 17.146 -4.613 -13.323 1.00 88.38 88 ILE A O 1
ATOM 686 N N . CYS A 1 89 ? 15.846 -2.832 -13.739 1.00 89.44 89 CYS A N 1
ATOM 687 C CA . CYS A 1 89 ? 15.953 -2.941 -15.190 1.00 89.44 89 CYS A CA 1
ATOM 688 C C . CYS A 1 89 ? 17.381 -2.609 -15.662 1.00 89.44 89 CYS A C 1
ATOM 690 O O . CYS A 1 89 ? 17.838 -1.493 -15.407 1.00 89.44 89 CYS A O 1
ATOM 692 N N . PRO A 1 90 ? 18.063 -3.492 -16.416 1.00 91.31 90 PRO A N 1
ATOM 693 C CA . PRO A 1 90 ? 19.419 -3.221 -16.900 1.00 91.31 90 PRO A CA 1
ATOM 694 C C . PRO A 1 90 ? 19.474 -2.107 -17.958 1.00 91.31 90 PRO A C 1
ATOM 696 O O . PRO A 1 90 ? 20.516 -1.487 -18.126 1.00 91.31 90 PRO A O 1
ATOM 699 N N . ASN A 1 91 ? 18.363 -1.830 -18.651 1.00 94.25 91 ASN A N 1
ATOM 700 C CA . ASN A 1 91 ? 18.297 -0.810 -19.700 1.00 94.25 91 ASN A CA 1
ATOM 701 C C . ASN A 1 91 ? 17.983 0.585 -19.134 1.00 94.25 91 ASN A C 1
ATOM 703 O O . ASN A 1 91 ? 18.753 1.525 -19.286 1.00 94.25 91 ASN A O 1
ATOM 707 N N . CYS A 1 92 ? 16.851 0.726 -18.437 1.00 91.75 92 CYS A N 1
ATOM 708 C CA . CYS A 1 92 ? 16.343 2.031 -17.995 1.00 91.75 92 CYS A CA 1
ATOM 709 C C . CYS A 1 92 ? 16.444 2.273 -16.482 1.00 91.75 92 CYS A C 1
ATOM 711 O O . CYS A 1 92 ? 15.892 3.258 -1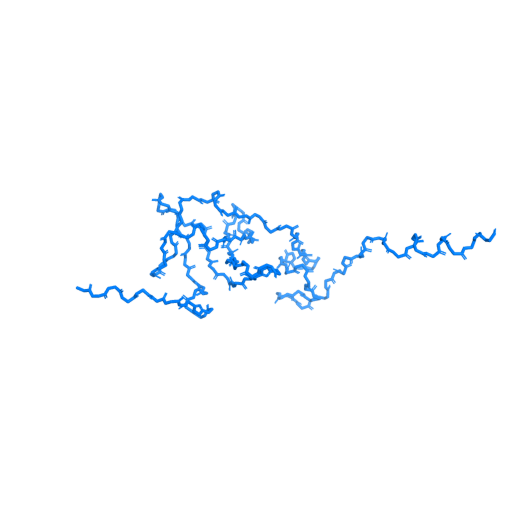5.995 1.00 91.75 92 CYS A O 1
ATOM 713 N N . LYS A 1 93 ? 17.048 1.347 -15.722 1.00 88.62 93 LYS A N 1
ATOM 714 C CA . LYS A 1 93 ? 17.233 1.404 -14.256 1.00 88.62 93 LYS A CA 1
ATOM 715 C C . LYS A 1 93 ? 15.952 1.489 -13.411 1.00 88.62 93 LYS A C 1
ATOM 717 O O . LYS A 1 93 ? 16.027 1.568 -12.193 1.00 88.62 93 LYS A O 1
ATOM 722 N N . ASN A 1 94 ? 14.773 1.408 -14.031 1.00 87.56 94 ASN A N 1
ATOM 723 C CA . ASN A 1 94 ? 13.496 1.359 -13.321 1.00 87.56 94 ASN A CA 1
ATOM 724 C C . ASN A 1 94 ? 13.404 0.104 -12.442 1.00 87.56 94 ASN A C 1
ATOM 726 O O . ASN A 1 94 ? 13.759 -0.993 -12.892 1.00 87.56 94 ASN A O 1
ATOM 730 N N . ARG A 1 95 ? 12.880 0.254 -11.224 1.00 83.44 95 ARG A N 1
ATOM 731 C CA . ARG A 1 95 ? 12.571 -0.869 -10.335 1.00 83.44 95 ARG A CA 1
ATOM 732 C C . ARG A 1 95 ? 11.307 -1.571 -10.819 1.00 83.44 95 ARG A C 1
ATOM 734 O O . ARG A 1 95 ? 10.356 -0.933 -11.258 1.00 83.44 95 ARG A O 1
ATOM 741 N N . ASN A 1 96 ? 11.324 -2.891 -10.792 1.00 86.81 96 ASN A N 1
ATOM 742 C CA . ASN A 1 96 ? 10.220 -3.735 -11.211 1.00 86.81 96 ASN A CA 1
ATOM 743 C C . ASN A 1 96 ? 9.894 -4.740 -10.106 1.00 86.81 96 ASN A C 1
ATOM 745 O O . ASN A 1 96 ? 10.796 -5.113 -9.345 1.00 86.81 96 ASN A O 1
ATOM 749 N N . PRO A 1 97 ? 8.645 -5.231 -10.055 1.00 80.94 97 PRO A N 1
ATOM 750 C CA . PRO A 1 97 ? 8.281 -6.343 -9.193 1.00 80.94 97 PRO A CA 1
ATOM 751 C C . PRO A 1 97 ? 9.247 -7.517 -9.363 1.00 80.94 97 PRO A C 1
ATOM 753 O O . PRO A 1 97 ? 9.752 -7.778 -10.459 1.00 80.94 97 PRO A O 1
ATOM 756 N N . HIS A 1 98 ? 9.498 -8.258 -8.288 1.00 81.25 98 HIS A N 1
ATOM 757 C CA . HIS A 1 98 ? 10.409 -9.405 -8.335 1.00 81.25 98 HIS A CA 1
ATOM 758 C C . HIS A 1 98 ? 9.983 -10.462 -9.369 1.00 81.25 98 HIS A C 1
ATOM 760 O O . HIS A 1 98 ? 10.809 -11.028 -10.086 1.00 81.25 98 HIS A O 1
ATOM 766 N N . ASN A 1 99 ? 8.680 -10.673 -9.536 1.00 81.06 99 ASN A N 1
ATOM 767 C CA . ASN A 1 99 ? 8.131 -11.610 -10.514 1.00 81.06 99 ASN A CA 1
ATOM 768 C C . ASN A 1 99 ? 8.024 -11.038 -11.941 1.00 81.06 99 ASN A C 1
ATOM 770 O O . ASN A 1 99 ? 7.595 -11.756 -12.844 1.00 81.06 99 ASN A O 1
ATOM 774 N N . ALA A 1 100 ? 8.423 -9.784 -12.177 1.00 88.38 100 ALA A N 1
ATOM 775 C CA . ALA A 1 100 ? 8.307 -9.167 -13.490 1.00 88.38 100 ALA A CA 1
ATOM 776 C C . ALA A 1 100 ? 9.179 -9.903 -14.520 1.00 88.38 100 ALA A C 1
ATOM 778 O O . ALA A 1 100 ? 10.378 -10.136 -14.307 1.00 88.38 100 ALA A O 1
ATOM 779 N N . ASN A 1 101 ? 8.555 -10.272 -15.641 1.00 91.38 101 ASN A N 1
ATOM 780 C CA . ASN A 1 101 ? 9.237 -10.809 -16.819 1.00 91.38 101 ASN A CA 1
ATOM 781 C C . ASN A 1 101 ? 9.744 -9.686 -17.735 1.00 91.38 101 ASN A C 1
ATOM 783 O O . ASN A 1 101 ? 10.756 -9.866 -18.404 1.00 91.38 101 ASN A O 1
ATOM 787 N N . TYR A 1 102 ? 9.070 -8.533 -17.726 1.00 94.62 102 TYR A N 1
ATOM 788 C CA . TYR A 1 102 ? 9.362 -7.370 -18.563 1.00 94.62 102 TYR A CA 1
ATOM 789 C C . TYR A 1 102 ? 9.402 -6.103 -17.714 1.00 94.62 102 TYR A C 1
ATOM 791 O O . TYR A 1 102 ? 8.748 -6.024 -16.673 1.00 94.62 102 TYR A O 1
ATOM 799 N N . CYS A 1 103 ? 10.166 -5.110 -18.157 1.00 93.62 103 CYS A N 1
ATOM 800 C CA . CYS A 1 103 ? 10.217 -3.814 -17.507 1.00 93.62 103 CYS A CA 1
ATOM 801 C C . CYS A 1 103 ? 8.925 -3.032 -17.766 1.00 93.62 103 CYS A C 1
ATOM 803 O O . CYS A 1 103 ? 8.612 -2.743 -18.919 1.00 93.62 103 CYS A O 1
ATOM 805 N N . ILE A 1 104 ? 8.244 -2.595 -16.705 1.00 90.75 104 ILE A N 1
ATOM 806 C CA . ILE A 1 104 ? 7.007 -1.804 -16.799 1.00 90.75 104 ILE A CA 1
ATOM 807 C C . ILE A 1 104 ? 7.209 -0.455 -17.506 1.00 90.75 104 ILE A C 1
ATOM 809 O O . ILE A 1 104 ? 6.271 0.092 -18.070 1.00 90.75 104 ILE A O 1
ATOM 813 N N . LYS A 1 105 ? 8.440 0.076 -17.504 1.00 92.31 105 LYS A N 1
ATOM 814 C CA . LYS A 1 105 ? 8.756 1.385 -18.092 1.00 92.31 105 LYS A CA 1
ATOM 815 C C . LYS A 1 105 ? 9.252 1.320 -19.538 1.00 92.31 105 LYS A C 1
ATOM 817 O O . LYS A 1 105 ? 8.916 2.192 -20.325 1.00 92.31 105 LYS A O 1
ATOM 822 N N . CYS A 1 106 ? 10.095 0.345 -19.883 1.00 94.56 106 CYS A N 1
ATOM 823 C CA . CYS A 1 106 ? 10.753 0.292 -21.203 1.00 94.56 106 CYS A CA 1
ATOM 824 C C . CYS A 1 106 ? 10.514 -1.008 -21.982 1.00 94.56 106 CYS A C 1
ATOM 826 O O . CYS A 1 106 ? 11.084 -1.182 -23.053 1.00 94.56 106 CYS A O 1
ATOM 828 N N . GLY A 1 107 ? 9.740 -1.950 -21.439 1.00 94.31 107 GLY A N 1
ATOM 829 C CA . GLY A 1 107 ? 9.363 -3.192 -22.118 1.00 94.31 107 GLY A CA 1
ATOM 830 C C . GLY A 1 107 ? 10.452 -4.264 -22.225 1.00 94.31 107 GLY A C 1
ATOM 831 O O . GLY A 1 107 ? 10.132 -5.400 -22.565 1.00 94.31 107 GLY A O 1
ATOM 832 N N . ILE A 1 108 ? 11.720 -3.968 -21.906 1.00 96.06 108 ILE A N 1
ATOM 833 C CA . ILE A 1 108 ? 12.792 -4.971 -22.019 1.00 96.06 108 ILE A CA 1
ATOM 834 C C . ILE A 1 108 ? 12.564 -6.156 -21.075 1.00 96.06 108 ILE A C 1
ATOM 836 O O . ILE A 1 108 ? 12.127 -5.987 -19.934 1.00 96.06 108 ILE A O 1
ATOM 840 N N . THR A 1 109 ? 12.914 -7.355 -21.530 1.00 95.19 109 THR A N 1
ATOM 841 C CA . THR A 1 109 ? 12.886 -8.569 -20.713 1.00 95.19 109 THR A CA 1
ATOM 842 C C . THR A 1 109 ? 13.860 -8.457 -19.540 1.00 95.19 109 THR A C 1
ATOM 844 O O . THR A 1 109 ? 15.027 -8.102 -19.710 1.00 95.19 109 THR A O 1
ATOM 847 N N . LEU A 1 110 ? 13.389 -8.782 -18.338 1.00 92.19 110 LEU A N 1
ATOM 848 C CA . LEU A 1 110 ? 14.193 -8.752 -17.121 1.00 92.19 110 LEU A CA 1
ATOM 849 C C . LEU A 1 110 ? 14.852 -10.11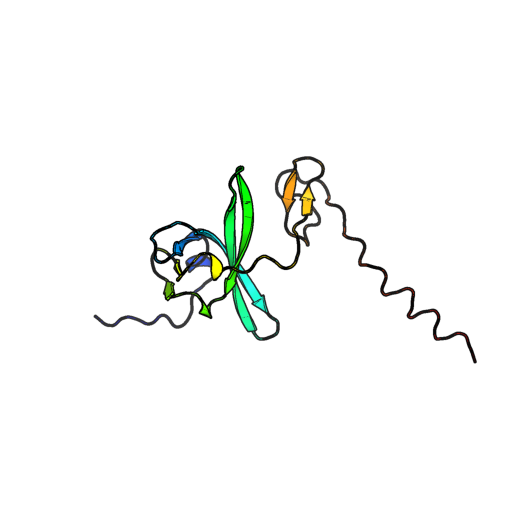5 -16.859 1.00 92.19 110 LEU A C 1
ATOM 851 O O . LEU A 1 110 ? 14.241 -11.156 -17.128 1.00 92.19 110 LEU A O 1
ATOM 855 N N . PRO A 1 111 ? 16.066 -10.149 -16.274 1.00 84.56 111 PRO A N 1
ATOM 856 C CA . PRO A 1 111 ? 16.710 -11.399 -15.888 1.00 84.56 111 PRO A CA 1
ATOM 857 C C . PRO A 1 111 ? 15.826 -12.209 -14.929 1.00 84.56 111 PRO A C 1
ATOM 859 O O . PRO A 1 111 ? 15.287 -11.686 -13.949 1.00 84.56 111 PRO A O 1
ATOM 862 N N . LYS A 1 112 ? 15.664 -13.509 -15.194 1.00 80.56 112 LYS A N 1
ATOM 863 C CA . LYS A 1 112 ? 15.038 -14.434 -14.241 1.00 80.56 112 LYS A CA 1
ATOM 864 C C . LYS A 1 112 ? 16.074 -14.790 -13.183 1.00 80.56 112 LYS A C 1
ATOM 866 O O . LYS A 1 112 ? 17.165 -15.241 -13.530 1.00 80.56 112 LYS A O 1
ATOM 871 N N . GLU A 1 113 ? 15.739 -14.628 -11.906 1.00 63.69 113 GLU A N 1
ATOM 872 C CA . GLU A 1 113 ? 16.578 -15.180 -10.848 1.00 63.69 113 GLU A CA 1
ATOM 873 C C . GLU A 1 113 ? 16.645 -16.694 -11.036 1.00 63.69 113 GLU A C 1
ATOM 875 O O . GLU A 1 113 ? 15.627 -17.397 -11.038 1.00 63.69 113 GLU A O 1
ATOM 880 N N . LYS A 1 114 ? 17.859 -17.203 -11.263 1.00 49.00 114 LYS A N 1
ATOM 881 C CA . LYS A 1 114 ? 18.106 -18.639 -11.265 1.00 49.00 114 LYS A CA 1
ATOM 882 C C . LYS A 1 114 ? 17.787 -19.114 -9.856 1.00 49.00 114 LYS A C 1
ATOM 884 O O . LYS A 1 114 ? 18.589 -18.897 -8.954 1.00 49.00 114 LYS A O 1
ATOM 889 N N . ARG A 1 115 ? 16.609 -19.727 -9.678 1.00 50.59 115 ARG A N 1
ATOM 890 C CA . ARG A 1 115 ? 16.216 -20.449 -8.462 1.00 50.59 115 ARG A CA 1
ATOM 891 C C . ARG A 1 115 ? 17.447 -21.182 -7.946 1.00 50.59 115 ARG A C 1
ATOM 893 O O . ARG A 1 115 ? 17.943 -22.083 -8.628 1.00 50.59 115 ARG A O 1
ATOM 900 N N . ALA A 1 116 ? 17.963 -20.732 -6.803 1.00 43.41 116 ALA A N 1
ATOM 901 C CA . ALA A 1 116 ? 19.111 -21.329 -6.152 1.00 43.41 116 ALA A CA 1
ATOM 902 C 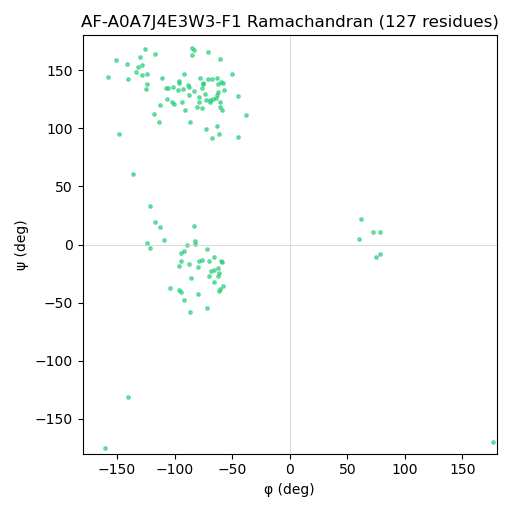C . ALA A 1 116 ? 18.931 -22.852 -6.151 1.00 43.41 116 ALA A C 1
ATOM 904 O O . ALA A 1 116 ? 17.862 -23.374 -5.827 1.00 43.41 116 ALA A O 1
ATOM 905 N N . LYS A 1 117 ? 19.960 -23.538 -6.642 1.00 42.53 117 LYS A N 1
ATOM 906 C CA . LYS A 1 117 ? 20.030 -24.972 -6.913 1.00 42.53 117 LYS A CA 1
ATOM 907 C C . LYS A 1 117 ? 19.450 -25.813 -5.759 1.00 42.53 117 LYS A C 1
ATOM 909 O O . LYS A 1 117 ? 20.180 -26.219 -4.868 1.00 42.53 117 LYS A O 1
ATOM 914 N N . LYS A 1 118 ? 18.160 -26.159 -5.804 1.00 43.50 118 LYS A N 1
ATOM 915 C CA . LYS A 1 118 ? 17.558 -27.208 -4.951 1.00 43.50 118 LYS A CA 1
ATOM 916 C C . LYS A 1 118 ? 16.912 -28.325 -5.776 1.00 43.50 118 LYS A C 1
ATOM 918 O O . LYS A 1 118 ? 15.899 -28.894 -5.391 1.00 43.50 118 LYS A O 1
ATOM 923 N N . LYS A 1 119 ? 17.492 -28.632 -6.943 1.00 45.72 119 LYS A N 1
ATOM 924 C CA . LYS A 1 119 ? 17.146 -29.827 -7.741 1.00 45.72 119 LYS A CA 1
ATOM 925 C C . LYS A 1 119 ? 18.319 -30.779 -8.003 1.00 45.72 119 LYS A C 1
ATOM 927 O O . LYS A 1 119 ? 18.094 -31.848 -8.556 1.00 45.72 119 LYS A O 1
ATOM 932 N N . GLU A 1 120 ? 19.538 -30.460 -7.562 1.00 44.16 120 GLU A N 1
ATOM 933 C CA . GLU A 1 120 ? 20.712 -31.311 -7.830 1.00 44.16 120 GLU A CA 1
ATOM 934 C C . GLU A 1 120 ? 21.067 -32.288 -6.692 1.00 44.16 120 GLU A C 1
ATOM 936 O O . GLU A 1 120 ? 21.697 -33.310 -6.940 1.00 44.16 120 GLU A O 1
ATOM 941 N N . GLN A 1 121 ? 20.583 -32.067 -5.464 1.00 52.00 121 GLN A N 1
ATOM 942 C CA . GLN A 1 121 ? 20.790 -33.018 -4.357 1.00 52.00 121 GLN A CA 1
ATOM 943 C C . GLN A 1 121 ? 19.721 -34.124 -4.270 1.00 52.00 121 GLN A C 1
ATOM 945 O O . GLN A 1 121 ? 19.987 -35.167 -3.689 1.00 52.00 121 GLN A O 1
ATOM 950 N N . ALA A 1 122 ? 18.560 -33.974 -4.922 1.00 50.38 122 ALA A N 1
ATOM 951 C CA . ALA A 1 122 ? 17.527 -35.022 -4.959 1.00 50.38 122 ALA A CA 1
ATOM 952 C C . ALA A 1 122 ? 17.826 -36.155 -5.965 1.00 50.38 122 ALA A C 1
ATOM 954 O O . ALA A 1 122 ? 17.206 -37.209 -5.902 1.00 50.38 122 ALA A O 1
ATOM 955 N N . ARG A 1 123 ? 18.779 -35.967 -6.891 1.00 56.62 123 ARG A N 1
ATOM 956 C CA . ARG A 1 123 ? 19.162 -36.990 -7.886 1.00 56.62 123 ARG A CA 1
ATOM 957 C C . ARG A 1 123 ? 20.351 -37.864 -7.478 1.00 56.62 123 ARG A C 1
ATOM 959 O O . ARG A 1 123 ? 20.566 -38.892 -8.104 1.00 56.62 123 ARG A O 1
ATOM 966 N N . ARG A 1 124 ? 21.117 -37.489 -6.447 1.00 54.78 124 ARG A N 1
ATOM 967 C CA . ARG A 1 124 ? 22.295 -38.258 -5.990 1.00 54.78 124 ARG A CA 1
ATOM 968 C C . ARG A 1 124 ? 22.006 -39.240 -4.847 1.00 54.78 124 ARG A C 1
ATOM 970 O O . ARG A 1 124 ? 22.879 -40.029 -4.518 1.00 54.78 124 ARG A O 1
ATOM 977 N N . GLY A 1 125 ? 20.800 -39.224 -4.273 1.00 54.66 125 GLY A N 1
ATOM 978 C CA . GLY A 1 125 ? 20.396 -40.137 -3.193 1.00 54.66 125 GLY A CA 1
ATOM 979 C C . GLY A 1 125 ? 19.779 -41.467 -3.645 1.00 54.66 125 GLY A C 1
ATOM 980 O O . GLY A 1 125 ? 19.419 -42.264 -2.792 1.00 54.66 125 GLY A O 1
ATOM 981 N N . LEU A 1 126 ? 19.637 -41.712 -4.955 1.00 57.91 126 LEU A N 1
ATOM 982 C CA . LEU A 1 126 ? 18.974 -42.914 -5.492 1.00 57.91 126 LEU A CA 1
ATOM 983 C C . LEU A 1 126 ? 19.928 -43.877 -6.224 1.00 57.91 126 LEU A C 1
ATOM 985 O O . LEU A 1 126 ? 19.478 -44.731 -6.979 1.00 57.91 126 LEU A O 1
ATOM 989 N N . VAL A 1 127 ? 21.244 -43.717 -6.049 1.00 54.34 127 VAL A N 1
ATOM 990 C CA . VAL A 1 127 ? 22.254 -44.602 -6.656 1.00 54.34 127 VAL A CA 1
ATOM 991 C C . VAL A 1 127 ? 23.330 -44.955 -5.636 1.00 54.34 127 VAL A C 1
ATOM 993 O O . VAL A 1 127 ? 24.494 -44.622 -5.820 1.00 54.34 127 VAL A O 1
ATOM 996 N N . ARG A 1 128 ? 22.927 -45.596 -4.538 1.00 49.25 128 ARG A N 1
ATOM 997 C CA . ARG A 1 128 ? 23.724 -46.614 -3.838 1.00 49.25 128 ARG A CA 1
ATOM 998 C C . ARG A 1 128 ? 22.734 -47.597 -3.223 1.00 49.25 128 ARG A C 1
ATOM 1000 O O . ARG A 1 128 ? 22.126 -47.295 -2.199 1.00 49.25 128 ARG A O 1
ATOM 1007 N N . GLY A 1 129 ? 22.496 -48.678 -3.963 1.00 45.00 129 GLY A N 1
ATOM 1008 C CA . GLY A 1 129 ? 22.103 -49.951 -3.367 1.00 45.00 129 GLY A CA 1
ATOM 1009 C C . GLY A 1 129 ? 23.260 -50.562 -2.593 1.00 45.00 129 GLY A C 1
ATOM 1010 O O . GLY A 1 129 ? 24.381 -49.999 -2.665 1.00 45.00 129 GLY A O 1
#

Radius of gyration: 19.79 Å; Cα contacts (8 Å, |Δi|>4): 195; chains: 1; bounding box: 48×64×37 Å